Protein AF-A0A0U2ZV41-F1 (afdb_monomer)

Nearest PDB structures (foldseek):
  3e6m-assembly1_A  TM=5.619E-01  e=3.910E-01  Ruegeria pomeroyi
  3e6m-assembly3_E  TM=5.592E-01  e=7.294E-01  Ruegeria pomeroyi
  3e6m-assembly1_B  TM=5.689E-01  e=9.622E-01  Ruegeria pomeroyi
  7kua-assembly1_A-2  TM=6.486E-01  e=3.124E+00  Pseudomonas putida
  4zzl-assembly1_A  TM=4.827E-01  e=2.368E+00  Pseudomonas aeruginosa

Structure (mmCIF, N/CA/C/O backbone):
data_AF-A0A0U2ZV41-F1
#
_entry.id   AF-A0A0U2ZV41-F1
#
loop_
_atom_site.group_PDB
_atom_site.id
_atom_site.type_symbol
_atom_site.label_atom_id
_atom_site.label_alt_id
_atom_site.label_comp_id
_atom_site.label_asym_id
_atom_site.label_entity_id
_atom_site.label_seq_id
_atom_site.pdbx_PDB_ins_code
_atom_site.Cartn_x
_atom_site.Cartn_y
_atom_site.Cartn_z
_atom_site.occupancy
_atom_site.B_iso_or_equiv
_atom_site.auth_seq_id
_atom_site.auth_comp_id
_atom_site.auth_asym_id
_atom_site.auth_atom_id
_atom_site.pdbx_PDB_model_num
ATOM 1 N N . MET A 1 1 ? 38.576 11.649 -47.137 1.00 38.09 1 MET A N 1
ATOM 2 C CA . MET A 1 1 ? 38.533 12.548 -45.966 1.00 38.09 1 MET A CA 1
ATOM 3 C C . MET A 1 1 ? 37.074 12.626 -45.521 1.00 38.09 1 MET A C 1
ATOM 5 O O . MET A 1 1 ? 36.316 13.399 -46.082 1.00 38.09 1 MET A O 1
ATOM 9 N N . THR A 1 2 ? 36.632 11.716 -44.651 1.00 41.91 2 THR A N 1
ATOM 10 C CA . THR A 1 2 ? 35.230 11.608 -44.204 1.00 41.91 2 THR A CA 1
ATOM 11 C C . THR A 1 2 ? 35.117 12.163 -42.791 1.00 41.91 2 THR A C 1
ATOM 13 O O . THR A 1 2 ? 35.613 11.553 -41.847 1.00 41.91 2 THR A O 1
ATOM 16 N N . THR A 1 3 ? 34.497 13.331 -42.638 1.00 45.78 3 THR A N 1
ATOM 17 C CA . THR A 1 3 ? 34.136 13.902 -41.337 1.00 45.78 3 THR A CA 1
ATOM 18 C C . THR A 1 3 ? 32.945 13.138 -40.771 1.00 45.78 3 THR A C 1
ATOM 20 O O . THR A 1 3 ? 31.816 13.320 -41.219 1.00 45.78 3 THR A O 1
ATOM 23 N N . GLN A 1 4 ? 33.199 12.256 -39.804 1.00 45.00 4 GLN A N 1
ATOM 24 C CA . GLN A 1 4 ? 32.151 11.626 -39.009 1.00 45.00 4 GLN A CA 1
ATOM 25 C C . GLN A 1 4 ? 31.769 12.596 -37.884 1.00 45.00 4 GLN A C 1
ATOM 27 O O . GLN A 1 4 ? 32.492 12.752 -36.903 1.00 45.00 4 GLN A O 1
ATOM 32 N N . THR A 1 5 ? 30.657 13.304 -38.061 1.00 54.22 5 THR A N 1
ATOM 33 C CA . THR A 1 5 ? 29.997 14.076 -37.008 1.00 54.22 5 THR A CA 1
ATOM 34 C C . THR A 1 5 ? 29.411 13.104 -35.988 1.00 54.22 5 THR A C 1
ATOM 36 O O . THR A 1 5 ? 28.396 12.459 -36.235 1.00 54.22 5 THR A O 1
ATOM 39 N N . VAL A 1 6 ? 30.077 12.975 -34.841 1.00 52.38 6 VAL A N 1
ATOM 40 C CA . VAL A 1 6 ? 29.568 12.238 -33.679 1.00 52.38 6 VAL A CA 1
ATOM 41 C C . VAL A 1 6 ? 28.386 13.022 -33.096 1.00 52.38 6 VAL A C 1
ATOM 43 O O . VAL A 1 6 ? 28.576 14.179 -32.709 1.00 52.38 6 VAL A O 1
ATOM 46 N N . PRO A 1 7 ? 27.170 12.454 -33.007 1.00 47.16 7 PRO A N 1
ATOM 47 C CA . PRO A 1 7 ? 26.088 13.102 -32.289 1.00 47.16 7 PRO A CA 1
ATOM 48 C C . PRO A 1 7 ? 26.328 12.936 -30.784 1.00 47.16 7 PRO A C 1
ATOM 50 O O . PRO A 1 7 ? 26.009 11.909 -30.189 1.00 47.16 7 PRO A O 1
ATOM 53 N N . THR A 1 8 ? 26.887 13.968 -30.155 1.00 54.34 8 THR A N 1
ATOM 54 C CA . THR A 1 8 ? 26.846 14.148 -28.698 1.00 54.34 8 THR A CA 1
ATOM 55 C C . THR A 1 8 ? 25.416 14.523 -28.316 1.00 54.34 8 THR A C 1
ATOM 57 O O . THR A 1 8 ? 25.073 15.701 -28.255 1.00 54.34 8 THR A O 1
ATOM 60 N N . ILE A 1 9 ? 24.549 13.531 -28.110 1.00 51.34 9 ILE A N 1
ATOM 61 C CA . ILE A 1 9 ? 23.173 13.758 -27.660 1.00 51.34 9 ILE A CA 1
ATOM 62 C C . ILE A 1 9 ? 22.925 12.964 -26.369 1.00 51.34 9 ILE A C 1
ATOM 64 O O . ILE A 1 9 ? 22.807 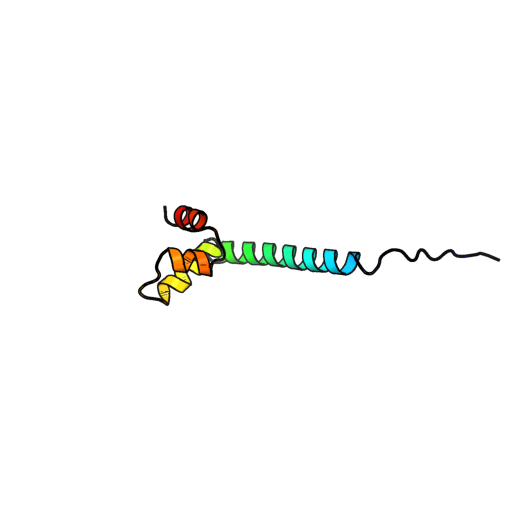11.745 -26.373 1.00 51.34 9 ILE A O 1
ATOM 68 N N . ALA A 1 10 ? 22.810 13.705 -25.265 1.00 50.94 10 ALA A N 1
ATOM 69 C CA . ALA A 1 10 ? 21.887 13.437 -24.157 1.00 50.94 10 ALA A CA 1
ATOM 70 C C . ALA A 1 10 ? 22.023 12.149 -23.310 1.00 50.94 10 ALA A C 1
ATOM 72 O O . ALA A 1 10 ? 21.036 11.716 -22.717 1.00 50.94 10 ALA A O 1
ATOM 73 N N . SER A 1 11 ? 23.216 11.576 -23.126 1.00 51.97 11 SER A N 1
ATOM 74 C CA . SER A 1 11 ? 23.375 10.383 -22.264 1.00 51.97 11 SER A CA 1
ATOM 75 C C . SER A 1 11 ? 22.999 10.586 -20.782 1.00 51.97 11 SER A C 1
ATOM 77 O O . SER A 1 11 ? 22.784 9.609 -20.072 1.00 51.97 11 SER A O 1
ATOM 79 N N . GLY A 1 12 ? 22.909 11.830 -20.292 1.00 52.56 12 GLY A N 1
ATOM 80 C CA . GLY A 1 12 ? 22.665 12.120 -18.870 1.00 52.56 12 GLY A CA 1
ATOM 81 C C . GLY A 1 12 ? 21.201 12.056 -18.413 1.00 52.56 12 GLY A C 1
ATOM 82 O O . GLY A 1 12 ? 20.948 11.739 -17.256 1.00 52.56 12 GLY A O 1
ATOM 83 N N . LEU A 1 13 ? 20.234 12.332 -19.296 1.00 53.09 13 LEU A N 1
ATOM 84 C CA . LEU A 1 13 ? 18.803 12.367 -18.938 1.00 53.09 13 LEU A CA 1
ATOM 85 C C . LEU A 1 13 ? 18.115 11.010 -19.152 1.00 53.09 13 LEU A C 1
ATOM 87 O O . LEU A 1 13 ? 17.270 10.612 -18.357 1.00 53.09 13 LEU A O 1
ATOM 91 N N . ILE A 1 14 ? 18.553 10.247 -20.160 1.00 56.44 14 ILE A N 1
ATOM 92 C CA . ILE A 1 14 ? 17.985 8.931 -20.502 1.00 56.44 14 ILE A CA 1
ATOM 93 C C . ILE A 1 14 ? 18.220 7.908 -19.376 1.00 56.44 14 ILE A C 1
ATOM 95 O O . ILE A 1 14 ? 17.369 7.057 -19.125 1.00 56.44 14 ILE A O 1
ATOM 99 N N . GLY A 1 15 ? 19.348 7.999 -18.661 1.00 60.72 15 GLY A N 1
ATOM 100 C CA . GLY A 1 15 ? 19.694 7.060 -17.589 1.00 60.72 15 GLY A CA 1
ATOM 101 C C . GLY A 1 15 ? 18.757 7.136 -16.381 1.00 60.72 15 GLY A C 1
ATOM 102 O O . GLY A 1 15 ? 18.288 6.104 -15.906 1.00 60.72 15 GLY A O 1
ATOM 103 N N . ASN A 1 16 ? 18.432 8.343 -15.913 1.00 62.78 16 ASN A N 1
ATOM 104 C CA . ASN A 1 16 ? 17.607 8.521 -14.714 1.00 62.78 16 ASN A CA 1
ATOM 105 C C . ASN A 1 16 ? 16.135 8.192 -14.979 1.00 62.78 16 ASN A C 1
ATOM 107 O O . ASN A 1 16 ? 15.522 7.474 -14.187 1.00 62.78 16 ASN A O 1
ATOM 111 N N . ASP A 1 17 ? 15.597 8.631 -16.120 1.00 68.56 17 ASP A N 1
ATOM 112 C CA . ASP A 1 17 ? 14.229 8.298 -16.525 1.00 68.56 17 ASP A CA 1
ATOM 113 C C . ASP A 1 17 ? 14.079 6.787 -16.760 1.00 68.56 17 ASP A C 1
ATOM 115 O O . ASP A 1 17 ? 13.089 6.183 -16.343 1.00 68.56 17 ASP A O 1
ATOM 119 N N . SER A 1 18 ? 15.101 6.140 -17.334 1.00 82.88 18 SER A N 1
ATOM 120 C CA . SER A 1 18 ? 15.130 4.686 -17.520 1.00 82.88 18 SER A CA 1
ATOM 121 C C . SER A 1 18 ? 15.205 3.920 -16.195 1.00 82.88 18 SER A C 1
ATOM 123 O O . SER A 1 18 ? 14.538 2.894 -16.052 1.00 82.88 18 SER A O 1
ATOM 125 N N . ILE A 1 19 ? 15.994 4.384 -15.220 1.00 88.81 19 ILE A N 1
ATOM 126 C CA . ILE A 1 19 ? 16.104 3.733 -13.904 1.00 88.81 19 ILE A CA 1
ATOM 127 C C . ILE A 1 19 ? 14.796 3.876 -13.124 1.00 88.81 19 ILE A C 1
ATOM 129 O O . ILE A 1 19 ? 14.294 2.886 -12.594 1.00 88.81 19 ILE A O 1
ATOM 133 N N . LEU A 1 20 ? 14.205 5.073 -13.089 1.00 88.69 20 LEU A N 1
ATOM 134 C CA . LEU A 1 20 ? 12.919 5.304 -12.425 1.00 88.69 20 LEU A CA 1
ATOM 135 C C . LEU A 1 20 ? 11.804 4.472 -13.058 1.00 88.69 20 LEU A C 1
ATOM 137 O O . LEU A 1 20 ? 11.000 3.868 -12.345 1.00 88.69 20 LEU A O 1
ATOM 141 N N . HIS A 1 21 ? 11.783 4.384 -14.388 1.00 86.88 21 HIS A N 1
ATOM 142 C CA . HIS A 1 21 ? 10.839 3.538 -15.106 1.00 86.88 21 HIS A CA 1
ATOM 143 C C . HIS A 1 21 ? 11.030 2.052 -14.771 1.00 86.88 21 HIS A C 1
ATOM 145 O O . HIS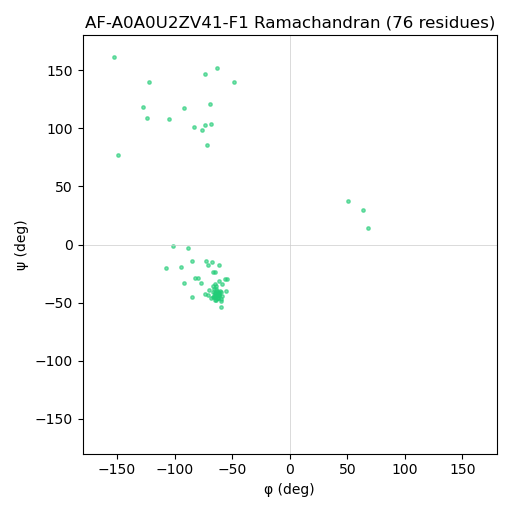 A 1 21 ? 10.055 1.342 -14.526 1.00 86.88 21 HIS A O 1
ATOM 151 N N . HIS A 1 22 ? 12.278 1.583 -14.684 1.00 88.62 22 HIS A N 1
ATOM 152 C CA . HIS A 1 22 ? 12.572 0.205 -14.304 1.00 88.62 22 HIS A CA 1
ATOM 153 C C . HIS A 1 22 ? 12.149 -0.097 -12.859 1.00 88.62 22 HIS A C 1
ATOM 155 O O . HIS A 1 22 ? 11.467 -1.088 -12.619 1.00 88.62 22 HIS A O 1
ATOM 161 N N . ILE A 1 23 ? 12.457 0.792 -11.908 1.00 93.25 23 ILE A N 1
ATOM 162 C CA . ILE A 1 23 ? 12.021 0.669 -10.508 1.00 93.25 23 ILE A CA 1
ATOM 163 C C . ILE A 1 23 ? 10.494 0.623 -10.423 1.00 93.25 23 ILE A C 1
ATOM 165 O O . ILE A 1 23 ? 9.946 -0.221 -9.716 1.00 93.25 23 ILE A O 1
ATOM 169 N N . LYS A 1 24 ? 9.801 1.498 -11.159 1.00 90.75 24 LYS A N 1
ATOM 170 C CA . LYS A 1 24 ? 8.337 1.532 -11.204 1.00 90.75 24 LYS A CA 1
ATOM 171 C C . LYS A 1 24 ? 7.761 0.207 -11.708 1.00 90.75 24 LYS A C 1
ATOM 173 O O . LYS A 1 24 ? 6.843 -0.326 -11.088 1.00 90.75 24 LYS A O 1
ATOM 178 N N . ASN A 1 25 ? 8.299 -0.333 -12.798 1.00 90.44 25 ASN A N 1
ATOM 179 C CA . ASN A 1 25 ? 7.813 -1.591 -13.365 1.00 90.44 25 ASN A CA 1
ATOM 180 C C . ASN A 1 25 ? 8.040 -2.759 -12.405 1.00 90.44 25 ASN A C 1
ATOM 182 O O . ASN A 1 25 ? 7.094 -3.477 -12.089 1.00 90.44 25 ASN A O 1
ATOM 186 N N . THR A 1 26 ? 9.244 -2.872 -11.844 1.00 92.38 26 THR A N 1
ATOM 187 C CA . THR A 1 26 ? 9.565 -3.890 -10.838 1.00 92.38 26 THR A CA 1
ATOM 188 C C . THR A 1 26 ? 8.670 -3.765 -9.606 1.00 92.38 26 THR A C 1
ATOM 190 O O . THR A 1 26 ? 8.173 -4.763 -9.088 1.00 92.38 26 THR A O 1
ATOM 193 N N . TYR A 1 27 ? 8.399 -2.539 -9.149 1.00 89.81 27 TYR A N 1
ATOM 194 C CA . TYR A 1 27 ? 7.483 -2.287 -8.041 1.00 89.81 27 TYR A CA 1
ATOM 195 C C . TYR A 1 27 ? 6.058 -2.764 -8.353 1.00 89.81 27 TYR 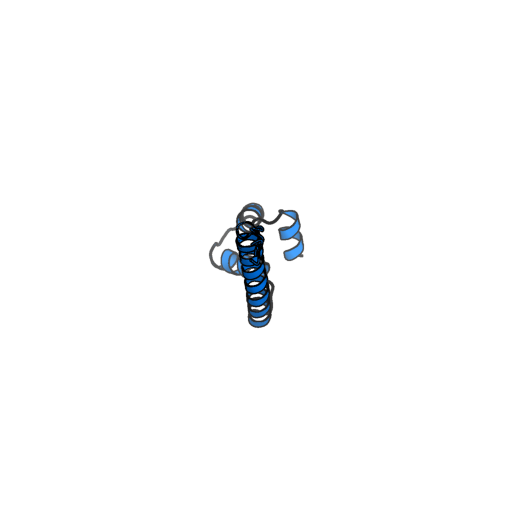A C 1
ATOM 197 O O . TYR A 1 27 ? 5.422 -3.390 -7.502 1.00 89.81 27 TYR A O 1
ATOM 205 N N . HIS A 1 28 ? 5.554 -2.506 -9.562 1.00 89.75 28 HIS A N 1
ATOM 206 C CA . HIS A 1 28 ? 4.226 -2.959 -9.974 1.00 89.75 28 HIS A CA 1
ATOM 207 C C . HIS A 1 28 ? 4.140 -4.483 -10.072 1.00 89.75 28 HIS A C 1
ATOM 209 O O . HIS A 1 28 ? 3.179 -5.065 -9.570 1.00 89.75 28 HIS A O 1
ATOM 215 N N . GLU A 1 29 ? 5.142 -5.135 -10.659 1.00 92.88 29 GLU A N 1
ATOM 216 C CA . GLU A 1 29 ? 5.192 -6.595 -10.769 1.00 92.88 29 GLU A CA 1
ATOM 217 C C . GLU A 1 29 ? 5.245 -7.266 -9.394 1.00 92.88 29 GLU A C 1
ATOM 219 O O . GLU 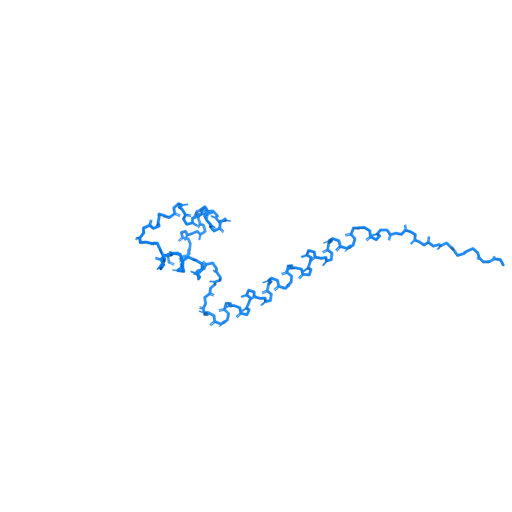A 1 29 ? 4.465 -8.180 -9.114 1.00 92.88 29 GLU A O 1
ATOM 224 N N . LEU A 1 30 ? 6.105 -6.760 -8.505 1.00 93.25 30 LEU A N 1
ATOM 225 C CA . LEU A 1 30 ? 6.217 -7.253 -7.137 1.00 93.25 30 LEU A CA 1
ATOM 226 C C . LEU A 1 30 ? 4.913 -7.049 -6.364 1.00 93.25 30 LEU A C 1
ATOM 228 O O . LEU A 1 30 ? 4.465 -7.956 -5.664 1.00 93.25 30 LEU A O 1
ATOM 232 N N . THR A 1 31 ? 4.283 -5.880 -6.510 1.00 89.62 31 THR A N 1
ATOM 233 C CA . THR A 1 31 ? 2.999 -5.591 -5.860 1.00 89.62 31 THR A CA 1
ATOM 234 C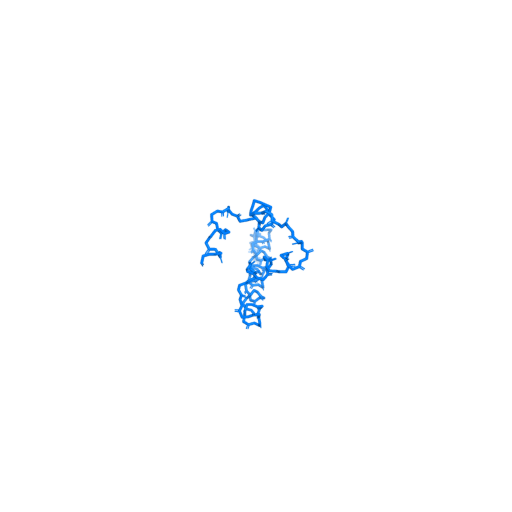 C . THR A 1 31 ? 1.920 -6.552 -6.353 1.00 89.62 31 THR A C 1
ATOM 236 O O . THR A 1 31 ? 1.234 -7.156 -5.537 1.00 89.62 31 THR A O 1
ATOM 239 N N . ALA A 1 32 ? 1.809 -6.783 -7.663 1.00 89.88 32 ALA A N 1
ATOM 240 C CA . ALA A 1 32 ? 0.823 -7.712 -8.211 1.00 89.88 32 ALA A CA 1
ATOM 241 C C . ALA A 1 32 ? 1.045 -9.158 -7.734 1.00 89.88 32 ALA A C 1
ATOM 243 O O . ALA A 1 32 ? 0.085 -9.861 -7.417 1.00 89.88 32 ALA A O 1
ATOM 244 N N . ALA A 1 33 ? 2.299 -9.613 -7.662 1.00 93.00 33 ALA A N 1
ATOM 245 C CA . ALA A 1 33 ? 2.628 -10.931 -7.125 1.00 93.00 33 ALA A CA 1
ATOM 246 C C . ALA A 1 33 ? 2.266 -11.043 -5.635 1.00 93.00 33 ALA A C 1
ATOM 248 O O . ALA A 1 33 ? 1.648 -12.026 -5.222 1.00 93.00 33 ALA A O 1
ATOM 249 N N . PHE A 1 34 ? 2.590 -10.014 -4.847 1.00 92.69 34 PHE A N 1
ATOM 250 C CA . PHE A 1 34 ? 2.246 -9.934 -3.431 1.00 92.69 34 PHE A CA 1
ATOM 251 C C . PHE A 1 34 ? 0.731 -9.992 -3.210 1.00 92.69 34 PHE A C 1
ATOM 253 O O . PHE A 1 34 ? 0.260 -10.791 -2.407 1.00 92.69 34 PHE A O 1
ATOM 260 N N . GLU A 1 35 ? -0.045 -9.191 -3.942 1.00 93.06 35 GLU A N 1
ATOM 261 C CA . GLU A 1 35 ? -1.500 -9.129 -3.770 1.00 93.06 35 GLU A CA 1
ATOM 262 C C . GLU A 1 35 ? -2.185 -10.444 -4.148 1.00 93.06 35 GLU A C 1
ATOM 264 O O . GLU A 1 35 ? -3.093 -10.889 -3.445 1.00 93.06 35 GLU A O 1
ATOM 269 N N . ARG A 1 36 ? -1.708 -11.120 -5.203 1.00 92.62 36 ARG A N 1
ATOM 270 C CA . ARG A 1 36 ? -2.175 -12.470 -5.559 1.00 92.62 36 ARG A CA 1
ATOM 271 C C . ARG A 1 36 ? -1.851 -13.495 -4.478 1.00 92.62 36 ARG A C 1
ATOM 273 O O . ARG A 1 36 ? -2.672 -14.366 -4.217 1.00 92.62 36 ARG A O 1
ATOM 280 N N . HIS A 1 37 ? -0.669 -13.405 -3.869 1.00 93.81 37 HIS A N 1
ATOM 281 C CA . HIS A 1 37 ? -0.252 -14.332 -2.820 1.00 93.81 37 HIS A CA 1
ATOM 282 C C . HIS A 1 37 ? -1.033 -14.122 -1.517 1.00 93.81 37 HIS A C 1
ATOM 284 O O . HIS A 1 37 ? -1.472 -15.084 -0.896 1.00 93.81 37 HIS A O 1
ATOM 290 N N . MET A 1 38 ? -1.232 -12.865 -1.121 1.00 89.62 38 MET A N 1
ATOM 291 C CA . MET A 1 38 ? -1.887 -12.510 0.140 1.00 89.62 38 MET A CA 1
ATOM 292 C C . MET A 1 38 ? -3.415 -12.473 0.044 1.00 89.62 38 MET A C 1
ATOM 294 O O . MET A 1 38 ? -4.087 -12.402 1.072 1.00 89.62 38 MET A O 1
ATOM 298 N N . GLY A 1 39 ? -3.977 -12.474 -1.170 1.00 92.00 39 GLY A N 1
ATOM 299 C CA . GLY A 1 39 ? -5.419 -12.360 -1.407 1.00 92.00 39 GLY A CA 1
ATOM 300 C C . GLY A 1 39 ? -6.002 -10.992 -1.034 1.00 92.00 39 GLY A C 1
ATOM 301 O O . GLY A 1 39 ? -7.215 -10.846 -0.898 1.00 92.00 39 GLY A O 1
ATOM 302 N N . MET A 1 40 ? -5.153 -9.984 -0.829 1.00 87.50 40 MET A N 1
ATOM 303 C CA . MET A 1 40 ? -5.547 -8.632 -0.443 1.00 87.50 40 MET A CA 1
ATOM 304 C C . MET A 1 40 ? -4.525 -7.605 -0.920 1.00 87.50 40 MET A C 1
ATOM 306 O O . MET A 1 40 ? -3.373 -7.947 -1.186 1.00 87.50 40 MET A O 1
ATOM 310 N N . SER A 1 41 ? -4.938 -6.336 -0.986 1.00 87.38 41 SER A N 1
ATOM 311 C CA . SER A 1 41 ? -4.041 -5.254 -1.389 1.00 87.38 41 SER A CA 1
ATOM 312 C C . SER A 1 41 ? -2.873 -5.082 -0.415 1.00 87.38 41 SER A C 1
ATOM 314 O O . SER A 1 41 ? -3.006 -5.322 0.793 1.00 87.38 41 SER A O 1
ATOM 316 N N . ARG A 1 42 ? -1.734 -4.585 -0.915 1.00 85.25 42 ARG A N 1
ATOM 317 C CA . ARG A 1 42 ? -0.569 -4.269 -0.065 1.00 85.25 42 ARG A CA 1
ATOM 318 C C . ARG A 1 42 ? -0.932 -3.301 1.065 1.00 85.25 42 ARG A C 1
ATOM 320 O O . ARG A 1 42 ? -0.477 -3.475 2.194 1.00 85.25 42 ARG A O 1
ATOM 327 N N . ALA A 1 43 ? -1.772 -2.307 0.770 1.00 81.50 43 ALA A N 1
ATOM 328 C CA . ALA A 1 43 ? -2.238 -1.329 1.750 1.00 81.50 43 ALA A CA 1
ATOM 329 C C . ALA A 1 43 ? -3.056 -1.987 2.873 1.00 81.50 43 ALA A C 1
ATOM 331 O O . ALA A 1 43 ? -2.792 -1.742 4.049 1.00 81.50 43 ALA A O 1
ATOM 332 N N . ARG A 1 44 ? -3.994 -2.881 2.530 1.00 82.75 44 ARG A N 1
ATOM 333 C CA . ARG A 1 44 ? -4.803 -3.606 3.518 1.00 82.75 44 ARG A CA 1
ATOM 334 C C . ARG A 1 44 ? -3.943 -4.515 4.395 1.00 82.75 44 ARG A C 1
ATOM 336 O O . ARG A 1 44 ? -4.121 -4.520 5.610 1.00 82.75 44 ARG A O 1
ATOM 343 N N . TRP A 1 45 ? -2.978 -5.228 3.813 1.00 86.38 45 TRP A N 1
ATOM 344 C CA . TRP A 1 45 ? -2.042 -6.027 4.606 1.00 86.38 45 TRP A CA 1
ATOM 345 C C . TRP A 1 45 ? -1.214 -5.162 5.563 1.00 86.38 45 TRP A C 1
ATOM 347 O O . TRP A 1 45 ? -1.058 -5.519 6.728 1.00 86.38 45 TRP A O 1
ATOM 357 N N . ALA A 1 46 ? -0.716 -4.011 5.100 1.00 82.56 46 ALA A N 1
ATOM 358 C CA . ALA A 1 46 ? 0.062 -3.099 5.934 1.00 82.56 46 ALA A CA 1
ATOM 359 C C . ALA A 1 46 ? -0.747 -2.586 7.135 1.00 82.56 46 ALA A C 1
ATOM 361 O O . ALA A 1 46 ? -0.216 -2.533 8.243 1.00 82.56 46 ALA A O 1
ATOM 362 N N . ILE A 1 47 ? -2.034 -2.280 6.932 1.00 80.75 47 ILE A N 1
ATOM 363 C CA . ILE A 1 47 ? -2.970 -1.925 8.006 1.00 80.75 47 ILE A CA 1
ATOM 364 C C . ILE A 1 47 ? -3.094 -3.074 9.011 1.00 80.75 47 ILE A C 1
ATOM 366 O O . ILE A 1 47 ? -2.865 -2.873 10.201 1.00 80.75 47 ILE A O 1
ATOM 370 N N . LEU A 1 48 ? -3.407 -4.286 8.546 1.00 81.69 48 LEU A N 1
ATOM 371 C CA . LEU A 1 48 ? -3.636 -5.440 9.421 1.00 81.69 48 LEU A CA 1
ATOM 372 C C . LEU A 1 48 ? -2.381 -5.856 10.194 1.00 81.69 48 LEU A C 1
ATOM 374 O O . LEU A 1 48 ? -2.467 -6.119 11.386 1.00 81.69 48 LEU A O 1
ATOM 378 N N . ASN A 1 49 ? -1.214 -5.859 9.549 1.00 82.75 49 ASN A N 1
ATOM 379 C CA . ASN A 1 49 ? 0.064 -6.168 10.194 1.00 82.75 49 ASN A CA 1
ATOM 380 C C . ASN A 1 49 ? 0.445 -5.129 11.264 1.00 82.75 49 ASN A C 1
ATOM 382 O O . ASN A 1 49 ? 1.227 -5.416 12.165 1.00 82.75 49 ASN A O 1
ATOM 386 N N . ARG A 1 50 ? -0.076 -3.900 11.172 1.00 74.38 50 ARG A N 1
ATOM 387 C CA . ARG A 1 50 ? 0.113 -2.871 12.202 1.00 74.38 50 ARG A CA 1
ATOM 388 C C . ARG A 1 50 ? -0.908 -2.996 13.322 1.00 74.38 50 ARG A C 1
ATOM 390 O O . ARG A 1 50 ? -0.505 -3.017 14.477 1.00 74.38 50 ARG A O 1
ATOM 397 N N . LEU A 1 51 ? -2.182 -3.199 12.992 1.00 76.06 51 LEU A N 1
ATOM 398 C CA . LEU A 1 51 ? -3.227 -3.496 13.976 1.00 76.06 51 LEU A CA 1
ATOM 399 C C . LEU A 1 51 ? -2.923 -4.764 14.784 1.00 76.06 51 LEU A C 1
ATOM 401 O O . LEU A 1 51 ? -3.213 -4.819 15.970 1.00 76.06 51 LEU A O 1
ATOM 405 N N . SER A 1 52 ? -2.290 -5.773 14.181 1.00 76.12 52 SER A N 1
ATOM 406 C CA . SER A 1 52 ? -1.886 -6.981 14.906 1.00 76.12 52 SER A CA 1
ATOM 407 C C . SER A 1 52 ? -0.695 -6.760 15.842 1.00 76.12 52 SER A C 1
ATOM 409 O O . SER A 1 52 ? -0.380 -7.642 16.635 1.00 76.12 52 SER A O 1
ATOM 411 N N . ARG A 1 53 ? 0.024 -5.639 15.709 1.00 74.81 53 ARG A N 1
ATOM 412 C CA . ARG A 1 53 ? 1.231 -5.318 16.485 1.00 74.81 53 ARG A CA 1
ATOM 413 C C . ARG A 1 53 ? 1.007 -4.226 17.527 1.00 74.81 53 ARG A C 1
ATOM 415 O O . ARG A 1 53 ? 1.811 -4.125 18.447 1.00 74.81 53 ARG A O 1
ATOM 422 N N . GLU A 1 54 ? -0.038 -3.420 17.383 1.00 67.81 54 GLU A N 1
ATOM 423 C CA . GLU A 1 54 ? -0.352 -2.297 18.264 1.00 67.81 54 GLU A CA 1
ATOM 424 C C . GLU A 1 54 ? -1.804 -2.420 18.743 1.00 67.81 54 GLU A C 1
ATOM 4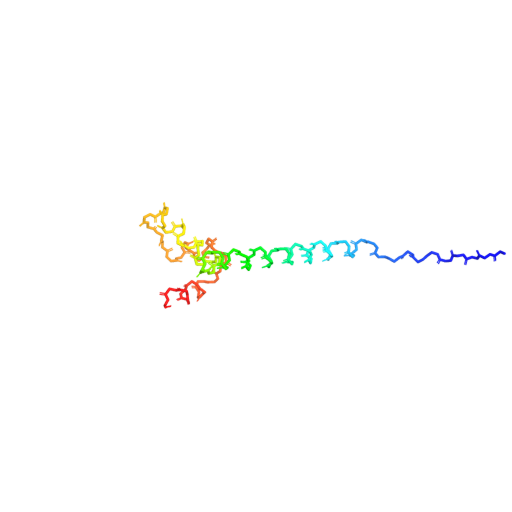26 O O . GLU A 1 54 ? -2.729 -2.380 17.939 1.00 67.81 54 GLU A O 1
ATOM 431 N N . GLU A 1 55 ? -2.014 -2.551 20.058 1.00 58.75 55 GLU A N 1
ATOM 432 C CA . GLU A 1 55 ? -3.351 -2.747 20.645 1.00 58.75 55 GLU A CA 1
ATOM 433 C C . GLU A 1 55 ? -4.281 -1.525 20.498 1.00 58.75 55 GLU A C 1
ATOM 435 O O . GLU A 1 55 ? -5.485 -1.666 20.681 1.00 58.75 55 GLU A O 1
ATOM 440 N N . ASN A 1 56 ? -3.762 -0.334 20.157 1.00 58.22 56 ASN A N 1
ATOM 441 C CA . ASN A 1 56 ? -4.548 0.904 20.055 1.00 58.22 56 ASN A CA 1
ATOM 442 C C . ASN A 1 56 ? -3.998 1.878 18.994 1.00 58.22 56 ASN A C 1
ATOM 444 O O . ASN A 1 56 ? -3.373 2.889 19.319 1.00 58.22 56 ASN A O 1
ATOM 448 N N . LEU A 1 57 ? -4.253 1.601 17.714 1.00 64.50 57 LEU A N 1
ATOM 449 C CA . LEU A 1 57 ? -3.968 2.538 16.620 1.00 64.50 57 LEU A CA 1
ATOM 450 C C . LEU A 1 57 ? -5.191 3.411 16.325 1.00 64.50 57 LEU A C 1
ATOM 452 O O . LEU A 1 57 ? -6.236 2.922 15.898 1.00 64.50 57 LEU A O 1
ATOM 456 N N . THR A 1 58 ? -5.056 4.724 16.518 1.00 64.50 58 THR A N 1
ATOM 457 C CA . THR A 1 58 ? -6.082 5.684 16.094 1.00 64.50 58 THR A CA 1
ATOM 458 C C . THR A 1 58 ? -6.066 5.838 14.570 1.00 64.50 58 THR A C 1
ATOM 460 O O . THR A 1 58 ? -5.018 5.778 13.925 1.00 64.50 58 THR A O 1
ATOM 463 N N . GLN A 1 59 ? -7.234 6.074 13.970 1.00 60.81 59 GLN A N 1
ATOM 464 C CA . GLN A 1 59 ? -7.401 6.204 12.515 1.00 60.81 59 GLN A CA 1
ATOM 465 C C . GLN A 1 59 ? -6.495 7.298 11.899 1.00 60.81 59 GLN A C 1
ATOM 467 O O . GLN A 1 59 ? -6.036 7.164 10.765 1.00 60.81 59 GLN A O 1
ATOM 472 N N . ALA A 1 60 ? -6.181 8.347 12.670 1.00 61.84 60 ALA A N 1
ATOM 473 C CA . ALA A 1 60 ? -5.266 9.423 12.284 1.00 61.84 60 ALA A CA 1
ATOM 474 C C . ALA A 1 60 ? -3.796 8.970 12.211 1.00 61.84 60 ALA A C 1
ATOM 476 O O . ALA A 1 60 ? -3.079 9.360 11.289 1.00 61.84 60 ALA A O 1
ATOM 477 N N . ALA A 1 61 ? -3.357 8.113 13.138 1.00 63.38 61 ALA A N 1
ATOM 478 C CA . ALA A 1 61 ? -2.022 7.520 13.100 1.00 63.38 61 ALA A CA 1
ATOM 479 C C . ALA A 1 61 ? -1.873 6.566 11.903 1.00 63.38 61 ALA A C 1
ATOM 481 O O . ALA A 1 61 ? -0.831 6.539 11.253 1.00 63.38 61 ALA A O 1
ATOM 482 N N . LEU A 1 62 ? -2.944 5.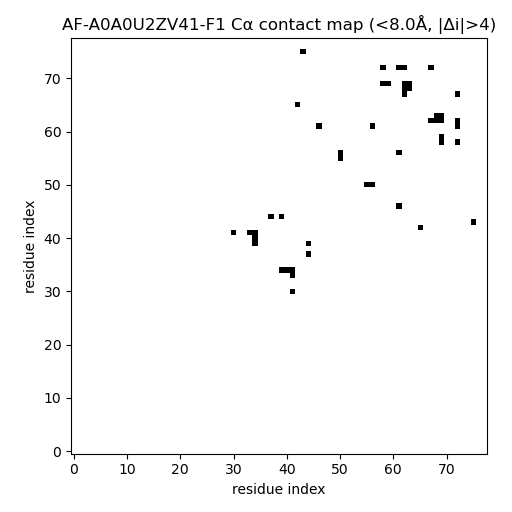850 11.550 1.00 63.25 62 LEU A N 1
ATOM 483 C CA . LEU A 1 62 ? -2.975 4.975 10.379 1.00 63.25 62 LEU A CA 1
ATOM 484 C C . LEU A 1 62 ? -2.832 5.757 9.057 1.00 63.25 62 LEU A C 1
ATOM 486 O O . LEU A 1 62 ? -2.096 5.331 8.170 1.00 63.25 62 LEU A O 1
ATOM 490 N N . ALA A 1 63 ? -3.498 6.911 8.938 1.00 62.34 63 ALA A N 1
ATOM 491 C CA . ALA A 1 63 ? -3.425 7.774 7.755 1.00 62.34 63 ALA A CA 1
ATOM 492 C C . ALA A 1 63 ? -2.035 8.404 7.567 1.00 62.34 63 ALA A C 1
ATOM 494 O O . ALA A 1 63 ? -1.481 8.354 6.471 1.00 62.34 63 ALA A O 1
ATOM 495 N N . GLN A 1 64 ? -1.430 8.921 8.644 1.00 64.25 64 GLN A N 1
ATOM 496 C CA . GLN A 1 64 ? -0.070 9.475 8.588 1.00 64.25 64 GLN A CA 1
ATOM 497 C C . GLN A 1 64 ? 0.985 8.419 8.235 1.00 64.25 64 GLN A C 1
ATOM 499 O O . GLN A 1 64 ? 1.945 8.722 7.533 1.00 64.25 64 GLN A O 1
ATOM 504 N N . LEU A 1 65 ? 0.825 7.178 8.703 1.00 59.50 65 LEU A N 1
ATOM 505 C CA . LEU A 1 65 ? 1.835 6.134 8.516 1.00 59.50 65 LEU A CA 1
ATOM 506 C C . LEU A 1 65 ? 1.803 5.497 7.119 1.00 59.50 65 LEU A C 1
ATOM 508 O O . LEU A 1 65 ? 2.821 5.000 6.641 1.00 59.50 65 LEU A O 1
ATOM 512 N N . LEU A 1 66 ? 0.635 5.467 6.479 1.00 63.34 66 LEU A N 1
ATOM 513 C CA . LEU A 1 66 ? 0.477 4.892 5.144 1.00 63.34 66 LEU A CA 1
ATOM 514 C C . LEU A 1 66 ? 0.745 5.910 4.024 1.00 63.34 66 LEU A C 1
ATOM 516 O O . LEU A 1 66 ? 0.700 5.520 2.860 1.00 63.34 66 LEU A O 1
ATOM 520 N N . ASP A 1 67 ? 1.025 7.173 4.372 1.00 58.56 67 ASP A N 1
ATOM 521 C CA . ASP A 1 67 ? 1.168 8.298 3.436 1.00 58.56 67 ASP A CA 1
ATOM 522 C C . ASP A 1 67 ? -0.018 8.391 2.459 1.00 58.56 67 ASP A C 1
ATOM 524 O O . ASP A 1 67 ? 0.113 8.648 1.263 1.00 58.56 67 ASP A O 1
ATOM 528 N N . VAL A 1 68 ? -1.213 8.100 2.977 1.00 58.06 68 VAL A N 1
ATOM 529 C CA . VAL A 1 68 ? -2.462 8.171 2.221 1.00 58.06 68 VAL A CA 1
ATOM 530 C C . VAL A 1 68 ? -3.384 9.126 2.941 1.00 58.06 68 VAL A C 1
ATOM 532 O O . VAL A 1 68 ? -3.488 9.112 4.167 1.00 58.06 68 VAL A O 1
ATOM 535 N N . ASP A 1 69 ? -4.089 9.928 2.153 1.00 60.47 69 ASP A N 1
ATOM 536 C CA . ASP A 1 69 ? -5.119 10.829 2.648 1.00 60.47 69 ASP A CA 1
ATOM 537 C C . ASP A 1 69 ? -6.079 10.081 3.595 1.00 60.47 69 ASP A C 1
ATOM 539 O O . ASP A 1 69 ? -6.462 8.935 3.337 1.00 60.47 69 ASP A O 1
ATOM 543 N N . ALA A 1 70 ? -6.491 10.719 4.690 1.00 54.22 70 ALA A N 1
ATOM 544 C CA . ALA A 1 70 ? -7.379 10.122 5.686 1.00 54.22 70 ALA A CA 1
ATOM 545 C C . ALA A 1 70 ? -8.683 9.599 5.049 1.00 54.22 70 ALA A C 1
ATOM 547 O O . ALA A 1 70 ? -9.227 8.578 5.469 1.00 54.22 70 ALA A O 1
ATOM 548 N N . ALA A 1 71 ? -9.134 10.222 3.954 1.00 60.34 71 ALA A N 1
ATOM 549 C CA . ALA A 1 71 ? -10.273 9.761 3.161 1.00 60.34 71 ALA A CA 1
ATOM 550 C C . ALA A 1 71 ? -10.042 8.421 2.427 1.00 60.34 71 ALA A C 1
ATOM 552 O O . ALA A 1 71 ? -10.998 7.734 2.059 1.00 60.34 71 ALA A O 1
ATOM 553 N N . ALA A 1 72 ? -8.794 8.040 2.151 1.00 56.56 72 ALA A N 1
ATOM 554 C CA . ALA A 1 72 ? -8.449 6.735 1.588 1.00 56.56 72 ALA A CA 1
ATOM 555 C C . ALA A 1 72 ? -8.499 5.628 2.650 1.00 56.56 72 ALA A C 1
ATOM 557 O O . ALA A 1 72 ? -8.914 4.512 2.339 1.00 56.56 72 ALA A O 1
ATOM 558 N N . VAL A 1 73 ? -8.158 5.950 3.902 1.00 55.44 73 VAL A N 1
ATOM 559 C CA . VAL A 1 73 ? -8.285 5.025 5.036 1.00 55.44 73 VAL A CA 1
ATOM 560 C C . VAL A 1 73 ? -9.752 4.672 5.286 1.00 55.44 73 VAL A C 1
ATOM 562 O O . VAL A 1 73 ? -10.089 3.492 5.343 1.00 55.44 73 VAL A O 1
ATOM 565 N N . THR A 1 74 ? -10.648 5.662 5.329 1.00 58.06 74 THR A N 1
ATOM 566 C CA . THR A 1 74 ? -12.092 5.431 5.533 1.00 58.06 74 THR A CA 1
ATOM 567 C C . THR A 1 74 ? -12.721 4.584 4.422 1.00 58.06 74 THR A C 1
ATOM 569 O O . THR A 1 74 ? -13.627 3.801 4.679 1.00 58.06 74 THR A O 1
ATOM 572 N N . ARG A 1 75 ? -12.215 4.676 3.185 1.00 59.9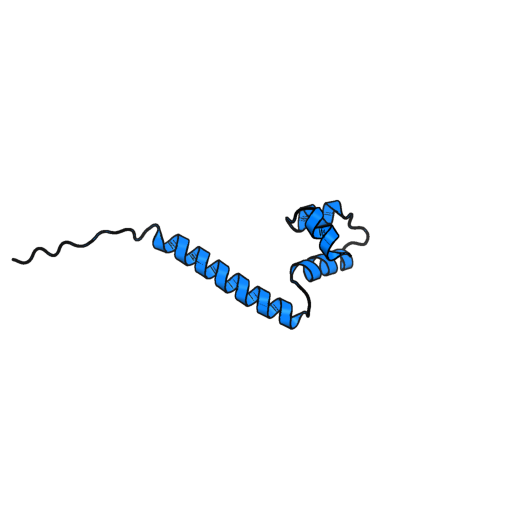7 75 ARG A N 1
ATOM 573 C CA . ARG A 1 75 ? -12.686 3.861 2.049 1.00 59.97 75 ARG A CA 1
ATOM 574 C C . ARG A 1 75 ? -12.294 2.381 2.126 1.00 59.97 75 ARG A C 1
ATOM 576 O O . ARG A 1 75 ? -12.866 1.582 1.399 1.00 59.97 75 ARG A O 1
ATOM 583 N N . GLN A 1 76 ? -11.317 2.014 2.953 1.00 56.22 76 GLN A N 1
ATOM 584 C CA . GLN A 1 76 ? -10.839 0.630 3.091 1.00 56.22 76 GLN A CA 1
ATOM 585 C C . GLN A 1 76 ? -11.523 -0.130 4.239 1.00 56.22 76 GLN A C 1
ATOM 587 O O . GLN A 1 76 ? -11.451 -1.362 4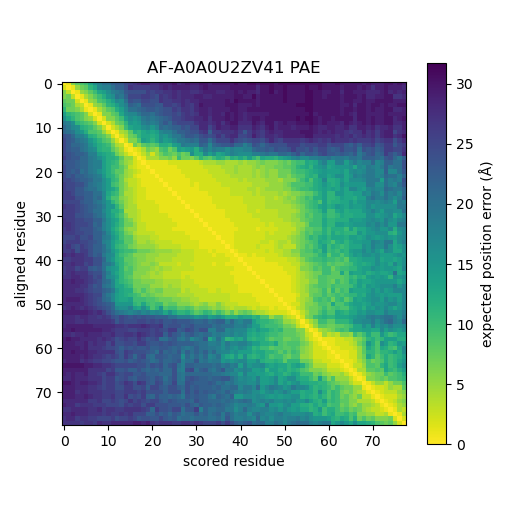.272 1.00 56.22 76 GLN A O 1
ATOM 592 N N . THR A 1 77 ? -12.129 0.601 5.180 1.00 56.75 77 THR A N 1
ATOM 593 C CA . THR A 1 77 ? -12.750 0.081 6.410 1.00 56.75 77 THR A CA 1
ATOM 594 C C . THR A 1 77 ? -14.278 -0.024 6.345 1.00 56.75 77 THR A C 1
ATOM 596 O O . THR A 1 77 ? -14.875 -0.444 7.334 1.00 56.75 77 THR A O 1
ATOM 599 N N . VAL A 1 78 ? -14.900 0.378 5.228 1.00 46.47 78 VAL A N 1
ATOM 600 C CA . VAL A 1 78 ? -16.338 0.195 4.932 1.00 46.47 78 VAL A CA 1
ATOM 601 C C . VAL A 1 78 ? -16.543 -1.070 4.109 1.00 46.47 78 VAL A C 1
ATOM 603 O O . VAL A 1 78 ? -15.701 -1.327 3.216 1.00 46.47 78 VAL A O 1
#

Foldseek 3Di:
DDDDDDPPDDPPPCVVVVVVVVVVVVVVVVQVVVCVVVVHGPLVVVVVVVVVVDVDDDLVNSCVVSVHDSVVSVVVVD

Sequence (78 aa):
MTTQTVPTIASGLIGNDSILHHIKNTYHELTAAFERHMGMSRARWAILNRLSREENLTQAALAQLLDVDAAAVTRQTV

Solvent-accessible surface area (backbone atoms only — not comparable to full-atom values): 4900 Å² total; per-residue (Å²): 140,83,85,80,83,77,83,89,71,69,74,76,61,57,53,55,58,50,48,54,51,48,52,52,51,53,51,51,53,51,49,54,54,49,24,67,73,68,74,44,53,69,66,60,50,55,50,50,63,43,57,77,72,38,99,79,77,51,73,68,60,55,18,68,72,67,78,40,60,59,72,58,52,58,65,72,77,107

Mean predicted aligned error: 14.93 Å

Radius of gyration: 21.89 Å; Cα contacts (8 Å, |Δi|>4): 24; chains: 1; bounding box: 55×28×67 Å

Secondary structure (DSSP, 8-state):
----------HHHHHHHHHHHHHHHHHHHHHHHHHHHHTS-HHHHHHHHHHTT-S---HHHHHHHHTS-HHHHHTT--

pLDDT: mean 70.71, std 16.4, range [38.09, 93.81]